Protein AF-A0A7C1HPV8-F1 (afdb_monomer)

Structure (mmCIF, N/CA/C/O backbone):
data_AF-A0A7C1HPV8-F1
#
_entry.id   AF-A0A7C1HPV8-F1
#
loop_
_atom_site.group_PDB
_atom_site.id
_atom_site.type_symbol
_atom_site.label_atom_id
_atom_site.label_alt_id
_atom_site.label_comp_id
_atom_site.label_asym_id
_atom_site.label_entity_id
_atom_site.label_seq_id
_atom_site.pdbx_PDB_ins_code
_atom_site.Cartn_x
_atom_site.Cartn_y
_atom_site.Cartn_z
_atom_site.occupancy
_atom_site.B_iso_or_equiv
_atom_site.auth_seq_id
_atom_site.auth_comp_id
_atom_site.auth_asym_id
_atom_site.auth_atom_id
_atom_site.pdbx_PDB_model_num
ATOM 1 N N . MET A 1 1 ? 31.304 -35.527 -41.362 1.00 43.38 1 MET A N 1
ATOM 2 C CA . MET A 1 1 ? 30.810 -34.133 -41.488 1.00 43.38 1 MET A CA 1
ATOM 3 C C . MET A 1 1 ? 29.417 -34.189 -42.115 1.00 43.38 1 MET A C 1
ATOM 5 O O . MET A 1 1 ? 29.327 -34.414 -43.307 1.00 43.38 1 MET A O 1
ATOM 9 N N . ASN A 1 2 ? 28.299 -34.298 -41.385 1.00 48.41 2 ASN A N 1
ATOM 10 C CA . ASN A 1 2 ? 27.722 -33.436 -40.333 1.00 48.41 2 ASN A CA 1
ATOM 11 C C . ASN A 1 2 ? 27.457 -31.993 -40.784 1.00 48.41 2 ASN A C 1
ATOM 13 O O . ASN A 1 2 ? 28.146 -31.086 -40.344 1.00 48.41 2 ASN A O 1
ATOM 17 N N . VAL A 1 3 ? 26.443 -31.786 -41.634 1.00 46.53 3 VAL A N 1
ATOM 18 C CA . VAL A 1 3 ? 25.950 -30.427 -41.957 1.00 46.53 3 VAL A CA 1
ATOM 19 C C . VAL A 1 3 ? 24.435 -30.277 -41.734 1.00 46.53 3 VAL A C 1
ATOM 21 O O . VAL A 1 3 ? 23.974 -29.210 -41.353 1.00 46.53 3 VAL A O 1
ATOM 24 N N . LYS A 1 4 ? 23.636 -31.353 -41.836 1.00 44.84 4 LYS A N 1
ATOM 25 C CA . LYS A 1 4 ? 22.166 -31.267 -41.672 1.00 44.84 4 LYS A CA 1
ATOM 26 C C . LYS A 1 4 ? 21.659 -31.245 -40.221 1.00 44.84 4 LYS A C 1
ATOM 28 O O . LYS A 1 4 ? 20.548 -30.791 -39.985 1.00 44.84 4 LYS A O 1
ATOM 33 N N . ARG A 1 5 ? 22.450 -31.703 -39.241 1.00 44.28 5 ARG A N 1
ATOM 34 C CA . ARG A 1 5 ? 22.033 -31.753 -37.820 1.00 44.28 5 ARG A CA 1
ATOM 35 C C . ARG A 1 5 ? 22.256 -30.445 -37.053 1.00 44.28 5 ARG A C 1
ATOM 37 O O . ARG A 1 5 ? 21.679 -30.273 -35.991 1.00 44.28 5 ARG A O 1
ATOM 44 N N . ILE A 1 6 ? 23.064 -29.530 -37.590 1.00 46.72 6 ILE A N 1
ATOM 45 C CA . ILE A 1 6 ? 23.454 -28.297 -36.889 1.00 46.72 6 ILE A CA 1
ATOM 46 C C . ILE A 1 6 ? 22.382 -27.204 -37.045 1.00 46.72 6 ILE A C 1
ATOM 48 O O . ILE A 1 6 ? 22.151 -26.442 -36.115 1.00 46.72 6 ILE A O 1
ATOM 52 N N . PHE A 1 7 ? 21.645 -27.180 -38.160 1.00 39.97 7 PHE A N 1
ATOM 53 C CA . PHE A 1 7 ? 20.639 -26.138 -38.409 1.00 39.97 7 PHE A CA 1
ATOM 54 C C . PHE A 1 7 ? 19.397 -26.221 -37.508 1.00 39.97 7 PHE A C 1
ATOM 56 O O . PHE A 1 7 ? 18.829 -25.191 -37.163 1.00 39.97 7 PHE A O 1
ATOM 63 N N . ILE A 1 8 ? 18.991 -27.420 -37.078 1.00 46.22 8 ILE A N 1
ATOM 64 C CA . ILE A 1 8 ? 17.798 -27.587 -36.228 1.00 46.22 8 ILE A CA 1
ATOM 65 C C . ILE A 1 8 ? 18.088 -27.172 -34.777 1.00 46.22 8 ILE A C 1
ATOM 67 O O . ILE A 1 8 ? 17.223 -26.611 -34.112 1.00 46.22 8 ILE A O 1
ATOM 71 N N . VAL A 1 9 ? 19.319 -27.376 -34.298 1.00 47.06 9 VAL A N 1
ATOM 72 C CA . VAL A 1 9 ? 19.704 -27.036 -32.917 1.00 47.06 9 VAL A CA 1
ATOM 73 C C . VAL A 1 9 ? 19.827 -25.520 -32.723 1.00 47.06 9 VAL A C 1
ATOM 75 O O . VAL A 1 9 ? 19.461 -25.011 -31.669 1.00 47.06 9 VAL A O 1
ATOM 78 N N . VAL A 1 10 ? 20.255 -24.778 -33.752 1.00 46.62 10 VAL A N 1
ATOM 79 C CA . VAL A 1 10 ? 20.334 -23.307 -33.688 1.00 46.62 10 VAL A CA 1
ATOM 80 C C . VAL A 1 10 ? 18.944 -22.660 -33.737 1.00 46.62 10 VAL A C 1
ATOM 82 O O . VAL A 1 10 ? 18.710 -21.677 -33.041 1.00 46.62 10 VAL A O 1
ATOM 85 N N . PHE A 1 11 ? 17.993 -23.233 -34.483 1.00 41.06 11 PHE A N 1
ATOM 86 C CA . PHE A 1 11 ? 16.628 -22.696 -34.543 1.00 41.06 11 PHE A CA 1
ATOM 87 C C . PHE A 1 11 ? 15.831 -22.959 -33.252 1.00 41.06 11 PHE A C 1
ATOM 89 O O . PHE A 1 11 ? 15.006 -22.137 -32.866 1.00 41.06 11 PHE A O 1
ATOM 96 N N . LEU A 1 12 ? 16.120 -24.053 -32.533 1.00 42.00 12 LEU A N 1
ATOM 97 C CA . LEU A 1 12 ? 15.481 -24.349 -31.243 1.00 42.00 12 LEU A CA 1
ATOM 98 C C . LEU A 1 12 ? 16.039 -23.505 -30.078 1.00 42.00 12 LEU A C 1
ATOM 100 O O . LEU A 1 12 ? 15.323 -23.245 -29.115 1.00 42.00 12 LEU A O 1
ATOM 104 N N . LEU A 1 13 ? 17.291 -23.042 -30.173 1.00 41.19 13 LEU A N 1
ATOM 105 C CA . LEU A 1 13 ? 17.917 -22.150 -29.184 1.00 41.19 13 LEU A CA 1
ATOM 106 C C . LEU A 1 13 ? 17.434 -20.692 -29.279 1.00 41.19 13 LEU A C 1
ATOM 108 O O . LEU A 1 13 ? 17.604 -19.935 -28.329 1.00 41.19 13 LEU A O 1
ATOM 112 N N . LEU A 1 14 ? 16.795 -20.306 -30.388 1.00 40.75 14 LEU A N 1
ATOM 113 C CA . LEU A 1 14 ? 16.226 -18.968 -30.595 1.00 40.75 14 LEU A CA 1
ATOM 114 C C . LEU A 1 14 ? 14.814 -18.791 -30.008 1.00 40.75 14 LEU A C 1
ATOM 116 O O . LEU A 1 14 ? 14.324 -17.668 -29.959 1.00 40.75 14 LEU A O 1
ATOM 120 N N . ILE A 1 15 ? 14.163 -19.864 -29.542 1.00 47.91 15 ILE A N 1
ATOM 121 C CA . ILE A 1 15 ? 12.777 -19.807 -29.036 1.00 47.91 15 ILE A CA 1
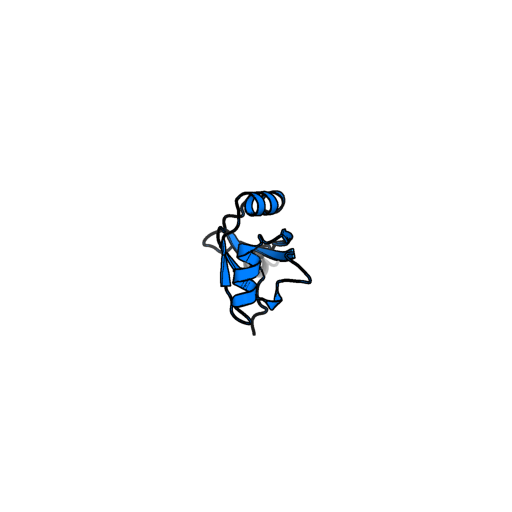ATOM 122 C C . ILE A 1 15 ? 12.710 -19.586 -27.515 1.00 47.91 15 ILE A C 1
ATOM 124 O O . ILE A 1 15 ? 11.665 -19.209 -26.998 1.00 47.91 15 ILE A O 1
ATOM 128 N N . LEU A 1 16 ? 13.811 -19.740 -26.775 1.00 44.00 16 LEU A N 1
ATOM 129 C CA . LEU A 1 16 ? 13.806 -19.583 -25.314 1.00 44.00 16 LEU A CA 1
ATOM 130 C C . LEU A 1 16 ? 1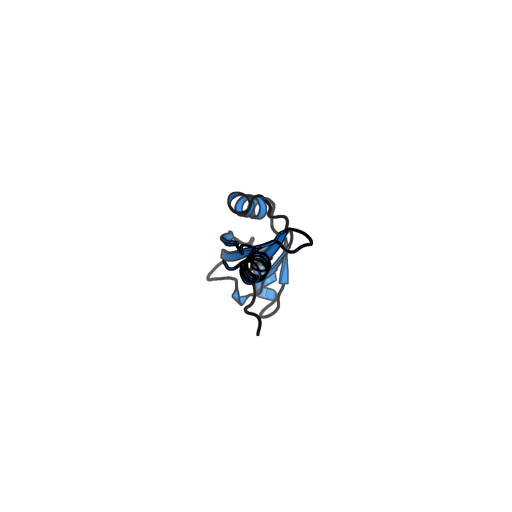4.567 -18.347 -24.824 1.00 44.00 16 LEU A C 1
ATOM 132 O O . LEU A 1 16 ? 15.085 -18.326 -23.707 1.00 44.00 16 LEU A O 1
ATOM 136 N N . ALA A 1 17 ? 14.533 -17.260 -25.595 1.00 42.84 17 ALA A N 1
ATOM 137 C CA . ALA A 1 17 ? 14.629 -15.921 -25.022 1.00 42.84 17 ALA A CA 1
ATOM 138 C C . ALA A 1 17 ? 13.347 -15.632 -24.216 1.00 42.84 17 ALA A C 1
ATOM 140 O O . ALA A 1 17 ? 12.531 -14.811 -24.605 1.00 42.84 17 ALA A O 1
ATOM 141 N N . SER A 1 18 ? 13.091 -16.430 -23.174 1.00 44.81 18 SER A N 1
ATOM 142 C CA . SER A 1 18 ? 12.990 -15.978 -21.791 1.00 44.81 18 SER A CA 1
ATOM 143 C C . SER A 1 18 ? 12.661 -14.492 -21.636 1.00 44.81 18 SER A C 1
ATOM 145 O O . SER A 1 18 ? 13.406 -13.747 -21.007 1.00 44.81 18 SER A O 1
ATOM 147 N N . ALA A 1 19 ? 11.533 -14.070 -22.202 1.00 49.62 19 ALA A N 1
ATOM 148 C CA . ALA A 1 19 ? 10.827 -12.863 -21.824 1.00 49.62 19 ALA A CA 1
ATOM 149 C C . ALA A 1 19 ? 10.192 -13.143 -20.460 1.00 49.62 19 ALA A C 1
ATOM 151 O O . ALA A 1 19 ? 8.981 -13.304 -20.328 1.00 49.62 19 ALA A O 1
ATOM 152 N N . TRP A 1 20 ? 11.031 -13.313 -19.442 1.00 51.62 20 TRP A N 1
ATOM 153 C CA . TRP A 1 20 ? 10.569 -13.212 -18.073 1.00 51.62 20 TRP A CA 1
ATOM 154 C C . TRP A 1 20 ? 10.361 -11.722 -17.864 1.00 51.62 20 TRP A C 1
ATOM 156 O O . TRP A 1 20 ? 11.330 -10.982 -17.716 1.00 51.62 20 TRP A O 1
ATOM 166 N N . ALA A 1 21 ? 9.108 -11.274 -17.947 1.00 56.00 21 ALA A N 1
ATOM 167 C CA . ALA A 1 21 ? 8.722 -10.005 -17.358 1.00 56.00 21 ALA A CA 1
ATOM 168 C C . ALA A 1 21 ? 9.246 -10.030 -15.916 1.00 56.00 21 ALA A C 1
ATOM 170 O O . ALA A 1 21 ? 8.815 -10.858 -15.111 1.00 56.00 21 ALA A O 1
ATOM 171 N N . GLU A 1 22 ? 10.276 -9.236 -15.635 1.00 65.56 22 GLU A N 1
ATOM 172 C CA . GLU A 1 22 ? 10.954 -9.238 -14.346 1.00 65.56 22 GLU A CA 1
ATOM 173 C C . GLU A 1 22 ? 9.991 -8.632 -13.319 1.00 65.56 22 GLU A C 1
ATOM 175 O O . GLU A 1 22 ? 9.845 -7.415 -13.225 1.00 65.56 22 GLU A O 1
ATOM 180 N N . GLU A 1 23 ? 9.261 -9.488 -12.602 1.00 71.38 23 GLU A N 1
ATOM 181 C CA . GLU A 1 23 ? 8.352 -9.062 -11.542 1.00 71.38 23 GLU A CA 1
ATOM 182 C C . GLU A 1 23 ? 9.180 -8.508 -10.378 1.00 71.38 23 GLU A C 1
ATOM 184 O O . GLU A 1 23 ? 9.874 -9.245 -9.673 1.00 71.38 23 GLU A O 1
ATOM 189 N N . LYS A 1 24 ? 9.111 -7.194 -10.164 1.00 81.00 24 LYS A N 1
ATOM 190 C CA . LYS A 1 24 ? 9.753 -6.518 -9.034 1.00 81.00 24 LYS A CA 1
ATOM 191 C C . LYS A 1 24 ? 8.715 -6.273 -7.951 1.00 81.00 24 LYS A C 1
ATOM 193 O O . LYS A 1 24 ? 7.690 -5.646 -8.200 1.00 81.00 24 LYS A O 1
ATOM 198 N N . SER A 1 25 ? 8.986 -6.751 -6.741 1.00 82.06 25 SER A N 1
ATOM 199 C CA . SER A 1 25 ? 8.123 -6.542 -5.577 1.00 82.06 25 SER A CA 1
ATOM 200 C C . SER A 1 25 ? 8.776 -5.566 -4.603 1.00 82.06 25 SER A C 1
ATOM 202 O O . SER A 1 25 ? 9.915 -5.771 -4.187 1.00 82.06 25 SER A O 1
ATOM 204 N N . TYR A 1 26 ? 8.040 -4.528 -4.216 1.00 82.94 26 TYR A N 1
ATOM 205 C CA . TYR A 1 26 ? 8.469 -3.498 -3.273 1.00 82.94 26 TYR A CA 1
ATOM 206 C C . TYR A 1 26 ? 7.531 -3.467 -2.075 1.00 82.94 26 TYR A C 1
ATOM 208 O O . TYR A 1 26 ? 6.313 -3.486 -2.232 1.00 82.94 26 TYR A O 1
ATOM 216 N N . GLU A 1 27 ? 8.088 -3.365 -0.874 1.00 83.38 27 GLU A N 1
ATOM 217 C CA . GLU A 1 27 ? 7.314 -3.213 0.354 1.00 83.38 27 GLU A CA 1
ATOM 218 C C . GLU A 1 27 ? 7.465 -1.793 0.892 1.00 83.38 27 GLU A C 1
ATOM 220 O O . GLU A 1 27 ? 8.560 -1.355 1.243 1.00 83.38 27 GLU A O 1
ATOM 225 N N . VAL A 1 28 ? 6.354 -1.062 0.970 1.00 83.06 28 VAL A N 1
ATOM 226 C CA . VAL A 1 28 ? 6.315 0.320 1.454 1.00 83.06 28 VAL A CA 1
ATOM 227 C C . VAL A 1 28 ? 5.346 0.407 2.624 1.00 83.06 28 VAL A C 1
ATOM 229 O O . VAL A 1 28 ? 4.167 0.079 2.511 1.00 83.06 28 VAL A O 1
ATOM 232 N N . THR A 1 29 ? 5.820 0.873 3.779 1.00 84.38 29 THR A N 1
ATOM 233 C CA . THR A 1 29 ? 4.930 1.138 4.916 1.00 84.38 29 THR A CA 1
ATOM 234 C C . THR A 1 29 ? 4.357 2.542 4.803 1.00 84.38 29 THR A C 1
ATOM 236 O O . THR A 1 29 ? 5.094 3.525 4.847 1.00 84.38 29 THR A O 1
ATOM 239 N N . LEU A 1 30 ? 3.033 2.649 4.720 1.00 84.94 30 LEU A N 1
ATOM 240 C CA . LEU A 1 30 ? 2.333 3.931 4.679 1.00 84.94 30 LEU A CA 1
ATOM 241 C C . LEU A 1 30 ? 1.505 4.134 5.939 1.00 84.94 30 LEU A C 1
ATOM 243 O O . LEU A 1 30 ? 0.992 3.192 6.540 1.00 84.94 30 LEU A O 1
ATOM 247 N N . THR A 1 31 ? 1.343 5.396 6.324 1.00 87.62 31 THR A N 1
ATOM 248 C CA . THR A 1 31 ? 0.423 5.787 7.394 1.00 87.62 31 THR A CA 1
ATOM 249 C C . THR A 1 31 ? -0.810 6.425 6.768 1.00 87.62 31 THR A C 1
ATOM 251 O O . THR A 1 31 ? -0.704 7.422 6.051 1.00 87.62 31 THR A O 1
ATOM 254 N N . LEU A 1 32 ? -1.976 5.835 7.019 1.00 85.69 32 LEU A N 1
ATOM 255 C CA . LEU A 1 32 ? -3.274 6.372 6.634 1.00 85.69 32 LEU A CA 1
ATOM 256 C C . LEU A 1 32 ? -3.596 7.623 7.449 1.00 85.69 32 LEU A C 1
ATOM 258 O O . LEU A 1 32 ? -3.303 7.705 8.646 1.00 85.69 32 LEU A O 1
ATOM 262 N N . THR A 1 33 ? -4.273 8.573 6.815 1.00 90.44 33 THR A N 1
ATOM 263 C CA . THR A 1 33 ? -4.880 9.695 7.529 1.00 90.44 33 THR A CA 1
ATOM 264 C C . THR A 1 33 ? -6.071 9.216 8.360 1.00 90.44 33 THR A C 1
ATOM 266 O O . THR A 1 33 ? -6.637 8.145 8.127 1.00 90.44 33 THR A O 1
ATOM 269 N N . SER A 1 34 ? -6.499 10.030 9.323 1.00 89.50 34 SER A N 1
ATOM 270 C CA . SER A 1 34 ? -7.666 9.730 10.158 1.00 89.50 34 SER A CA 1
ATOM 271 C C . SER A 1 34 ? -8.944 9.493 9.341 1.00 89.50 34 SER A C 1
ATOM 273 O O . SER A 1 34 ? -9.759 8.650 9.711 1.00 89.50 34 SER A O 1
ATOM 275 N N . GLU A 1 35 ? -9.124 10.199 8.223 1.00 89.25 35 GLU A N 1
ATOM 276 C CA . GLU A 1 35 ? -10.282 10.039 7.332 1.00 89.25 35 GLU A CA 1
ATOM 277 C C . GLU A 1 35 ? -10.207 8.759 6.500 1.00 89.25 35 GLU A C 1
ATOM 279 O O . GLU A 1 35 ? -11.189 8.016 6.419 1.00 89.25 35 GLU A O 1
ATOM 284 N N . GLN A 1 36 ? -9.032 8.455 5.940 1.00 88.19 36 GLN A N 1
ATOM 285 C CA . GLN A 1 36 ? -8.794 7.199 5.227 1.00 88.19 36 GLN A CA 1
ATOM 286 C C . GLN A 1 36 ? -9.008 6.008 6.170 1.00 88.19 36 GLN A C 1
ATOM 288 O O . GLN A 1 36 ? -9.708 5.058 5.827 1.00 88.19 36 GLN A O 1
ATOM 293 N N . LEU A 1 37 ? -8.489 6.090 7.400 1.00 86.94 37 LEU A N 1
ATOM 294 C CA . LEU A 1 37 ? -8.662 5.064 8.425 1.00 86.94 37 LEU A CA 1
ATOM 295 C C . LEU A 1 37 ? -10.135 4.851 8.787 1.00 86.94 37 LEU A C 1
ATOM 297 O O . LEU A 1 37 ? -10.580 3.708 8.880 1.00 86.94 37 LEU A O 1
ATOM 301 N N . LYS A 1 38 ? -10.895 5.934 8.992 1.00 86.69 38 LYS A N 1
ATOM 302 C CA . LYS A 1 38 ? -12.341 5.851 9.248 1.00 86.69 38 LYS A CA 1
ATOM 303 C C . LYS A 1 38 ? -13.072 5.196 8.081 1.00 86.69 38 LYS A C 1
ATOM 305 O O . LYS A 1 38 ? -13.889 4.317 8.325 1.00 86.69 38 LYS A O 1
ATOM 310 N N . SER A 1 39 ? -12.743 5.582 6.850 1.00 85.31 39 SER A N 1
ATOM 311 C CA . SER A 1 39 ? -13.378 5.062 5.632 1.00 85.31 39 SER A CA 1
ATOM 312 C C . SER A 1 39 ? -13.109 3.572 5.435 1.00 85.31 39 SER A C 1
ATOM 314 O O . SER A 1 39 ? -14.019 2.799 5.152 1.00 85.31 39 SER A O 1
ATOM 316 N N . VAL A 1 40 ? -11.868 3.133 5.647 1.00 83.31 40 VAL A N 1
ATOM 317 C CA . VAL A 1 40 ? -11.511 1.715 5.531 1.00 83.31 40 VAL A CA 1
ATOM 318 C C . VAL A 1 40 ? -12.142 0.895 6.661 1.00 83.31 40 VAL A C 1
ATOM 320 O O . VAL A 1 40 ? -12.648 -0.198 6.415 1.00 83.31 40 VAL A O 1
ATOM 323 N N . LYS A 1 41 ? -12.181 1.418 7.896 1.00 82.19 41 LYS A N 1
ATOM 324 C CA . LYS A 1 41 ? -12.832 0.735 9.028 1.00 82.19 41 LYS A CA 1
ATOM 325 C C . LYS A 1 41 ? -14.353 0.659 8.887 1.00 82.19 41 LYS A C 1
ATOM 327 O O . LYS A 1 41 ? -14.925 -0.367 9.245 1.00 82.19 41 LYS A O 1
ATOM 332 N N . SER A 1 42 ? -15.004 1.700 8.367 1.00 83.44 42 SER A N 1
ATOM 333 C CA . SER A 1 42 ? -16.454 1.691 8.129 1.00 83.44 42 SER A CA 1
ATOM 334 C C . SER A 1 42 ? -16.854 0.732 7.007 1.00 83.44 42 SER A C 1
ATOM 336 O O . SER A 1 42 ? -17.965 0.211 7.019 1.00 83.44 42 SER A O 1
ATOM 338 N N . GLY A 1 43 ? -15.938 0.443 6.079 1.00 75.06 43 GLY A N 1
ATOM 339 C CA . GLY A 1 43 ? -16.134 -0.534 5.013 1.00 75.06 43 GLY A CA 1
ATOM 340 C C . GLY A 1 43 ? -16.164 -2.001 5.455 1.00 75.06 43 GLY A C 1
ATOM 341 O O . GLY A 1 43 ? -16.457 -2.833 4.608 1.00 75.06 43 GLY A O 1
ATOM 342 N N . TYR A 1 44 ? -15.856 -2.321 6.721 1.00 72.12 44 TYR A N 1
ATOM 343 C CA . TYR A 1 44 ? -15.795 -3.657 7.350 1.00 72.12 44 TYR A CA 1
ATOM 344 C C . TYR A 1 44 ? -15.972 -4.866 6.403 1.00 72.12 44 TYR A C 1
ATOM 346 O O . TYR A 1 44 ? -17.087 -5.273 6.075 1.00 72.12 44 TYR A O 1
ATOM 354 N N . GLY A 1 45 ? -14.853 -5.447 5.959 1.00 68.38 45 GLY A N 1
ATOM 355 C CA . GLY A 1 45 ? -14.839 -6.607 5.055 1.00 68.38 45 GLY A CA 1
ATOM 356 C C . GLY A 1 45 ? -15.030 -6.282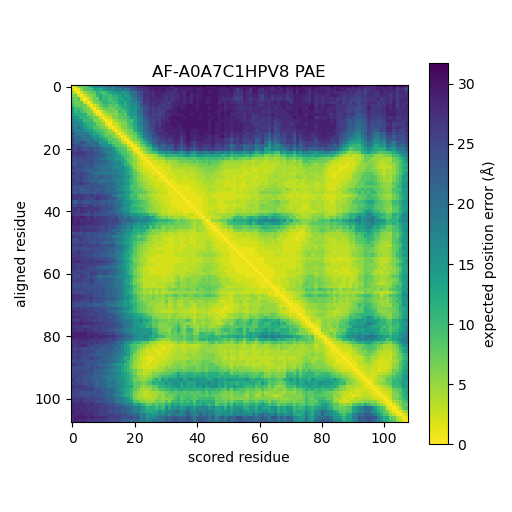 3.567 1.00 68.38 45 GLY A C 1
ATOM 357 O O . GLY A 1 45 ? -14.871 -7.168 2.733 1.00 68.38 45 GLY A O 1
ATOM 358 N N . ARG A 1 46 ? -15.317 -5.026 3.207 1.00 77.31 46 ARG A N 1
ATOM 359 C CA . ARG A 1 46 ? -15.372 -4.550 1.817 1.00 77.31 46 ARG A CA 1
ATOM 360 C C . ARG A 1 46 ? -14.102 -3.797 1.443 1.00 77.31 46 ARG A C 1
ATOM 362 O O . ARG A 1 46 ? -13.461 -3.163 2.282 1.00 77.31 46 ARG A O 1
ATOM 369 N N . SER A 1 47 ? -13.773 -3.839 0.156 1.00 80.38 47 SER A N 1
ATOM 370 C CA . SER A 1 47 ? -12.713 -3.020 -0.423 1.00 80.38 47 SER A CA 1
ATOM 371 C C . SER A 1 47 ? -13.206 -1.587 -0.607 1.00 80.38 47 SER A C 1
ATOM 373 O O . SER A 1 47 ? -14.184 -1.347 -1.314 1.00 80.38 47 SER A O 1
ATOM 375 N N . VAL A 1 48 ? -12.519 -0.635 0.012 1.00 81.56 48 VAL A N 1
ATOM 376 C CA . VAL A 1 48 ? -12.795 0.800 -0.075 1.00 81.56 48 VAL A CA 1
ATOM 377 C C . VAL A 1 48 ? -11.718 1.454 -0.924 1.00 81.56 48 VAL A C 1
ATOM 379 O O . VAL A 1 48 ? -10.529 1.235 -0.707 1.00 81.56 48 VAL A O 1
ATOM 382 N N . ALA A 1 49 ? -12.132 2.258 -1.897 1.00 84.25 49 ALA A N 1
ATOM 383 C CA . ALA A 1 49 ? -11.218 3.080 -2.672 1.00 84.25 49 ALA A CA 1
ATOM 384 C C . ALA A 1 49 ? -10.630 4.190 -1.788 1.00 84.25 49 ALA A C 1
ATOM 386 O O . ALA A 1 49 ? -11.360 4.969 -1.174 1.00 84.25 49 ALA A O 1
ATOM 387 N N . VAL A 1 50 ? -9.306 4.251 -1.717 1.00 84.38 50 VAL A N 1
ATOM 388 C CA . VAL A 1 50 ? -8.549 5.232 -0.949 1.00 84.38 50 VAL A CA 1
ATOM 389 C C . VAL A 1 50 ? -7.579 5.931 -1.883 1.00 84.38 50 VAL A C 1
ATOM 391 O O . VAL A 1 50 ? -6.707 5.306 -2.483 1.00 84.38 50 VAL A O 1
ATOM 394 N N . LYS A 1 51 ? -7.725 7.251 -1.984 1.00 89.25 51 LYS A N 1
ATOM 395 C CA . LYS A 1 51 ? -6.802 8.101 -2.736 1.00 89.25 51 LYS A CA 1
ATOM 396 C C . LYS A 1 51 ? -5.545 8.349 -1.924 1.00 89.25 51 LYS A C 1
ATOM 398 O O . LYS A 1 51 ? -5.646 8.701 -0.746 1.00 89.25 51 LYS A O 1
ATOM 403 N N . PHE A 1 52 ? -4.387 8.201 -2.552 1.00 87.12 52 PHE A N 1
ATOM 404 C CA . PHE A 1 52 ? -3.116 8.535 -1.929 1.00 87.12 52 PHE A CA 1
ATOM 405 C C . PHE A 1 52 ? -2.969 10.051 -1.788 1.00 87.12 52 PHE A C 1
ATOM 407 O O . PHE A 1 52 ? -3.333 10.822 -2.678 1.00 87.12 52 PHE A O 1
ATOM 414 N N . THR A 1 53 ? -2.416 10.490 -0.662 1.00 90.12 53 THR A N 1
ATOM 415 C CA . THR A 1 53 ? -2.004 11.885 -0.486 1.00 90.12 53 THR A CA 1
ATOM 416 C C . THR A 1 53 ? -0.705 12.154 -1.248 1.00 90.12 53 THR A C 1
ATOM 418 O O . THR A 1 53 ? 0.056 11.233 -1.541 1.00 90.12 53 THR A O 1
ATOM 421 N N . ALA A 1 54 ? -0.397 13.425 -1.520 1.00 90.06 54 ALA A N 1
ATOM 422 C CA . ALA A 1 54 ? 0.863 13.798 -2.168 1.00 90.06 54 ALA A CA 1
ATOM 423 C C . ALA A 1 54 ? 2.098 13.284 -1.400 1.00 90.06 54 ALA A C 1
ATOM 425 O O . ALA A 1 54 ? 3.052 12.820 -2.015 1.00 90.06 54 ALA A O 1
ATOM 426 N N . ALA A 1 55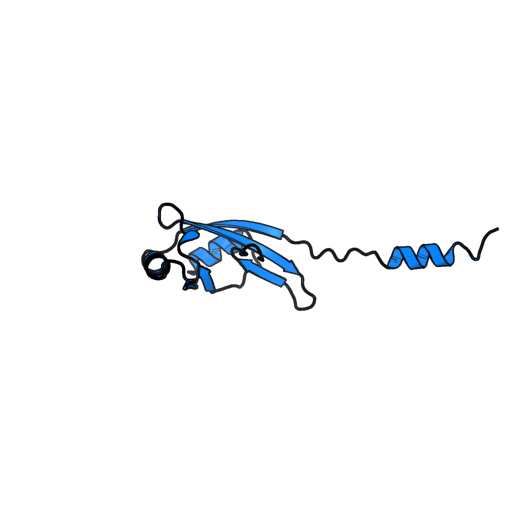 ? 2.050 13.295 -0.063 1.00 88.19 55 ALA A N 1
ATOM 427 C CA . ALA A 1 55 ? 3.118 12.764 0.781 1.00 88.19 55 ALA A CA 1
ATOM 428 C C . ALA A 1 55 ? 3.249 11.234 0.675 1.00 88.19 55 ALA A C 1
ATOM 430 O O . ALA A 1 55 ? 4.360 10.719 0.614 1.00 88.19 55 ALA A O 1
ATOM 431 N N . GLN A 1 56 ? 2.129 10.504 0.610 1.00 88.31 56 GLN A N 1
ATOM 432 C CA . GLN A 1 56 ? 2.142 9.050 0.404 1.00 88.31 56 GLN A CA 1
ATOM 433 C C . GLN A 1 56 ? 2.700 8.695 -0.981 1.00 88.31 56 GLN A C 1
ATOM 435 O O . GLN A 1 56 ? 3.525 7.796 -1.088 1.00 88.31 56 GLN A O 1
ATOM 440 N N . LEU A 1 57 ? 2.310 9.432 -2.027 1.00 88.62 57 LEU A N 1
ATOM 441 C CA . LEU A 1 57 ? 2.856 9.251 -3.375 1.00 88.62 57 LEU A CA 1
ATOM 442 C C . LEU A 1 57 ? 4.354 9.551 -3.434 1.00 88.62 57 LEU A C 1
ATOM 444 O O . LEU A 1 57 ? 5.088 8.802 -4.070 1.00 88.62 57 LEU A O 1
ATOM 448 N N . ALA A 1 58 ? 4.811 10.615 -2.771 1.00 88.69 58 ALA A N 1
ATOM 449 C CA . ALA A 1 58 ? 6.232 10.934 -2.681 1.00 88.69 58 ALA A CA 1
ATOM 450 C C . ALA A 1 58 ? 7.010 9.794 -2.006 1.00 88.69 58 ALA A C 1
ATOM 452 O O . ALA A 1 58 ? 7.980 9.314 -2.579 1.00 88.69 58 ALA A O 1
ATOM 453 N N . ALA A 1 59 ? 6.518 9.291 -0.869 1.00 87.44 59 ALA A N 1
ATOM 454 C CA . ALA A 1 59 ? 7.134 8.171 -0.161 1.00 87.44 59 ALA A CA 1
ATOM 455 C C . ALA A 1 59 ? 7.191 6.889 -1.008 1.00 87.44 59 ALA A C 1
ATOM 457 O O . ALA A 1 59 ? 8.185 6.178 -0.973 1.00 87.44 59 ALA A O 1
ATOM 458 N N . ILE A 1 60 ? 6.154 6.588 -1.798 1.00 86.44 60 ILE A N 1
ATOM 459 C CA . ILE A 1 60 ? 6.187 5.441 -2.718 1.00 86.44 60 ILE A CA 1
ATOM 460 C C . ILE A 1 60 ? 7.219 5.669 -3.828 1.00 86.44 60 ILE A C 1
ATOM 462 O O . ILE A 1 60 ? 7.979 4.759 -4.153 1.00 86.44 60 ILE A O 1
ATOM 466 N N . ARG A 1 61 ? 7.269 6.879 -4.395 1.00 88.88 61 ARG A N 1
ATOM 467 C CA . ARG A 1 61 ? 8.165 7.229 -5.507 1.00 88.88 61 ARG A CA 1
ATOM 468 C C . ARG A 1 61 ? 9.642 7.240 -5.140 1.00 88.88 61 ARG A C 1
ATOM 470 O O . ARG A 1 61 ? 10.468 7.114 -6.035 1.00 88.88 61 ARG A O 1
ATOM 477 N N . GLU A 1 62 ? 9.978 7.336 -3.857 1.00 87.06 62 GLU A N 1
ATOM 478 C CA . GLU A 1 62 ? 11.352 7.113 -3.393 1.00 87.06 62 GLU A CA 1
ATOM 479 C C . GLU A 1 62 ? 11.833 5.683 -3.682 1.00 87.06 62 GLU A C 1
ATOM 481 O O . GLU A 1 62 ? 13.004 5.484 -3.994 1.00 87.06 62 GLU A O 1
ATOM 486 N N . PHE A 1 63 ? 10.931 4.697 -3.633 1.00 85.00 63 PHE A N 1
ATOM 487 C CA . PHE A 1 63 ? 11.244 3.291 -3.911 1.00 85.00 63 PHE A CA 1
ATOM 488 C C . PHE A 1 63 ? 10.890 2.882 -5.342 1.00 85.00 63 PHE A C 1
ATOM 490 O O . PHE A 1 63 ? 11.602 2.092 -5.959 1.00 85.00 63 PHE A O 1
ATOM 497 N N . VAL A 1 64 ? 9.788 3.421 -5.868 1.00 85.00 64 VAL A N 1
ATOM 498 C CA . VAL A 1 64 ? 9.237 3.102 -7.189 1.00 85.00 64 VAL A CA 1
ATOM 499 C C . VAL A 1 64 ? 8.997 4.410 -7.956 1.00 85.00 64 VAL A C 1
ATOM 501 O O . VAL A 1 64 ? 7.870 4.909 -7.984 1.00 85.00 64 VAL A O 1
ATOM 504 N N . PRO A 1 65 ? 10.034 5.005 -8.578 1.00 84.69 65 PRO A N 1
ATOM 505 C CA . PRO A 1 65 ? 9.939 6.326 -9.213 1.00 84.69 65 PRO A CA 1
ATOM 506 C C . PRO A 1 65 ? 8.860 6.422 -10.298 1.00 84.69 65 PRO A C 1
ATOM 508 O O . PRO A 1 65 ? 8.240 7.469 -10.478 1.00 84.69 65 PRO A O 1
ATOM 511 N N . GLU A 1 66 ? 8.604 5.313 -10.990 1.00 82.25 66 GLU A N 1
ATOM 512 C CA . GLU A 1 66 ? 7.639 5.199 -12.089 1.00 82.25 66 GLU A CA 1
ATOM 513 C C . GLU A 1 66 ? 6.189 5.022 -11.601 1.00 82.25 66 GLU A C 1
ATOM 515 O O . GLU A 1 66 ? 5.256 4.997 -12.405 1.00 82.25 66 GLU A O 1
ATOM 520 N N . PHE A 1 67 ? 5.974 4.934 -10.283 1.00 82.75 67 PHE A N 1
ATOM 521 C CA . PHE A 1 67 ? 4.659 4.715 -9.694 1.00 82.75 67 PHE A CA 1
ATOM 522 C C . PHE A 1 67 ? 3.691 5.866 -9.996 1.00 82.75 67 PHE A C 1
ATOM 524 O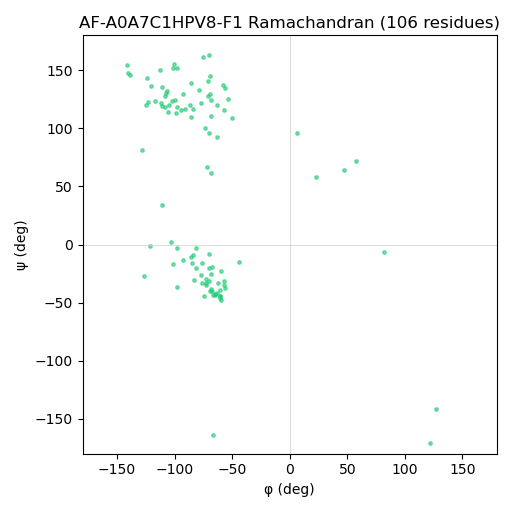 O . PHE A 1 67 ? 3.886 7.029 -9.604 1.00 82.75 67 PHE A O 1
ATOM 531 N N . ASN A 1 68 ? 2.591 5.514 -10.660 1.00 81.12 68 ASN A N 1
ATOM 532 C CA . ASN A 1 68 ? 1.600 6.457 -11.170 1.00 81.12 68 ASN A CA 1
ATOM 533 C C . ASN A 1 68 ? 0.176 6.242 -10.619 1.00 81.12 68 ASN A C 1
ATOM 535 O O . ASN A 1 68 ? -0.715 7.027 -10.948 1.00 81.12 68 ASN A O 1
ATOM 539 N N . LEU A 1 69 ? -0.051 5.238 -9.762 1.00 80.50 69 LEU A N 1
ATOM 540 C CA . LEU A 1 69 ? -1.369 5.005 -9.170 1.00 80.50 69 LEU A CA 1
ATOM 541 C C . LEU A 1 69 ? -1.714 6.115 -8.177 1.00 80.50 69 LEU A C 1
ATOM 543 O O . LEU A 1 69 ? -0.953 6.419 -7.264 1.00 80.50 69 LEU A O 1
ATOM 547 N N . THR A 1 70 ? -2.899 6.696 -8.328 1.00 83.62 70 THR A N 1
ATOM 548 C CA . THR A 1 70 ? -3.403 7.762 -7.447 1.00 83.62 70 THR A CA 1
ATOM 549 C C . THR A 1 70 ? -4.416 7.253 -6.426 1.00 83.62 70 THR A C 1
ATOM 551 O O . THR A 1 70 ? -4.670 7.912 -5.418 1.00 83.62 70 THR A O 1
ATOM 554 N N . GLU A 1 71 ? -4.974 6.068 -6.6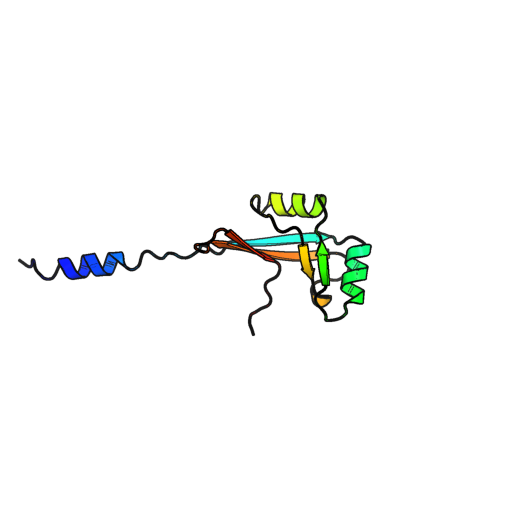58 1.00 83.38 71 GLU A N 1
ATOM 555 C CA . GLU A 1 71 ? -5.996 5.440 -5.833 1.00 83.38 71 GLU A CA 1
ATOM 556 C C . GLU A 1 71 ? -5.731 3.940 -5.716 1.00 83.38 71 GLU A C 1
ATOM 558 O O . GLU A 1 71 ? -5.225 3.305 -6.642 1.00 83.38 71 GLU A O 1
ATOM 563 N N . MET A 1 72 ? -6.094 3.374 -4.569 1.00 81.88 72 MET A N 1
ATOM 564 C CA . MET A 1 72 ? -5.992 1.951 -4.293 1.00 81.88 72 MET A CA 1
ATOM 565 C C . MET A 1 72 ? -7.229 1.463 -3.548 1.00 81.88 72 MET A C 1
ATOM 567 O O . MET A 1 72 ? -7.787 2.159 -2.702 1.00 81.88 72 MET A O 1
ATOM 571 N N . ARG A 1 73 ? -7.640 0.226 -3.818 1.00 81.94 73 ARG A N 1
ATOM 572 C CA . ARG A 1 73 ? -8.665 -0.454 -3.029 1.00 81.94 73 ARG A CA 1
ATOM 573 C C . ARG A 1 73 ? -8.041 -1.111 -1.799 1.00 81.94 73 ARG A C 1
ATOM 575 O O . ARG A 1 73 ? -7.237 -2.026 -1.926 1.00 81.94 73 ARG A O 1
ATOM 582 N N . LEU A 1 74 ? -8.439 -0.659 -0.615 1.00 75.88 74 LEU A N 1
ATOM 583 C CA . LEU A 1 74 ? -8.001 -1.195 0.671 1.00 75.88 74 LEU A CA 1
ATOM 584 C C . LEU A 1 74 ? -9.152 -1.911 1.371 1.00 75.88 74 LEU A C 1
ATOM 586 O O . LEU A 1 74 ? -10.261 -1.390 1.459 1.00 75.88 74 LEU A O 1
ATOM 590 N N . THR A 1 75 ? -8.882 -3.087 1.920 1.00 75.69 75 THR A N 1
ATOM 591 C CA . THR A 1 75 ? -9.797 -3.790 2.823 1.00 75.69 75 THR A CA 1
ATOM 592 C C . THR A 1 75 ? -9.398 -3.533 4.272 1.00 75.69 75 THR A C 1
ATOM 594 O O . THR A 1 75 ? -8.227 -3.317 4.592 1.00 75.69 75 THR A O 1
ATOM 597 N N . SER A 1 76 ? -10.369 -3.576 5.186 1.00 69.50 76 SER A N 1
ATOM 598 C CA . SER A 1 76 ? -10.126 -3.349 6.618 1.00 69.50 76 SER A CA 1
ATOM 599 C C . SER A 1 76 ? -9.141 -4.336 7.250 1.00 69.50 76 SER A C 1
ATOM 601 O O . SER A 1 76 ? -8.526 -4.003 8.257 1.00 69.50 76 SER A O 1
ATOM 603 N N . SER A 1 77 ? -8.961 -5.521 6.661 1.00 72.38 77 SER A N 1
ATOM 604 C CA . SER A 1 77 ? -7.988 -6.532 7.095 1.00 72.38 77 SER A CA 1
ATOM 605 C C . SER A 1 77 ? -6.532 -6.143 6.830 1.00 72.38 77 SER A C 1
ATOM 607 O O . SER A 1 77 ? -5.637 -6.691 7.463 1.00 72.38 77 SER A O 1
ATOM 609 N N . LEU A 1 78 ? -6.287 -5.206 5.911 1.00 67.25 78 LEU A N 1
ATOM 610 C CA . LEU A 1 78 ? -4.943 -4.729 5.564 1.00 67.25 78 LEU A CA 1
ATOM 611 C C . LEU A 1 78 ? -4.458 -3.608 6.488 1.00 67.25 78 LEU A C 1
ATOM 613 O O . LEU A 1 78 ? -3.288 -3.228 6.461 1.00 67.25 78 LEU A O 1
ATOM 617 N N . VAL A 1 79 ? -5.359 -3.074 7.312 1.00 68.25 79 VAL A N 1
ATOM 618 C CA . VAL A 1 79 ? -5.026 -2.096 8.340 1.00 68.25 79 VAL A CA 1
ATOM 619 C C . VAL A 1 79 ? -4.580 -2.859 9.580 1.00 68.25 79 VAL A C 1
ATOM 621 O O . VAL A 1 79 ? -5.387 -3.514 10.237 1.00 68.25 79 VAL A O 1
ATOM 624 N N . GLY A 1 80 ? -3.284 -2.780 9.893 1.00 64.50 80 GLY A N 1
ATOM 625 C CA . GLY A 1 80 ? -2.718 -3.398 11.091 1.00 64.50 80 GLY A CA 1
ATOM 626 C C . GLY A 1 80 ? -3.229 -2.752 12.388 1.00 64.50 80 GLY A C 1
ATOM 627 O O . GLY A 1 80 ? -4.195 -1.985 12.409 1.00 64.50 80 GLY A O 1
ATOM 628 N N . ARG A 1 81 ? -2.549 -3.003 13.515 1.00 63.66 81 ARG A N 1
ATOM 629 C CA . ARG A 1 81 ? -2.816 -2.275 14.771 1.00 63.66 81 ARG A CA 1
ATOM 630 C C . ARG A 1 81 ? -2.492 -0.781 14.586 1.00 63.66 81 ARG A C 1
ATOM 632 O O . ARG A 1 81 ? -1.357 -0.361 14.782 1.00 63.66 81 ARG A O 1
ATOM 639 N N . GLY A 1 82 ? -3.483 0.025 14.203 1.00 73.38 82 GLY A N 1
ATOM 640 C CA . GLY A 1 82 ? -3.368 1.484 14.085 1.00 73.38 82 GLY A CA 1
ATOM 641 C C . GLY A 1 82 ? -3.800 2.028 12.723 1.00 73.38 82 GLY A C 1
ATOM 642 O O . GLY A 1 82 ? -4.801 1.585 12.170 1.00 73.38 82 GLY A O 1
ATOM 643 N N . SER A 1 83 ? -3.069 3.030 12.226 1.00 81.81 83 SER A N 1
ATOM 644 C CA . SER A 1 83 ? -3.256 3.659 10.909 1.00 81.81 83 SER A CA 1
ATOM 645 C C . SER A 1 83 ? -2.222 3.210 9.873 1.00 81.81 83 SER A C 1
ATOM 647 O O . SER A 1 83 ? -2.231 3.706 8.753 1.00 81.81 83 SER A O 1
ATOM 649 N N . LYS A 1 84 ? -1.311 2.299 10.227 1.00 83.50 84 LYS A N 1
ATOM 650 C CA . LYS A 1 84 ? -0.258 1.836 9.320 1.00 83.50 84 LYS A CA 1
ATOM 651 C C . LYS A 1 84 ? -0.755 0.695 8.438 1.00 83.50 84 LYS A C 1
ATOM 653 O O . LYS A 1 84 ? -1.434 -0.213 8.922 1.00 83.50 84 LYS A O 1
ATOM 658 N N . ILE A 1 85 ? -0.371 0.745 7.170 1.00 80.12 85 ILE A N 1
ATOM 659 C CA . ILE A 1 85 ? -0.580 -0.317 6.190 1.00 80.12 85 ILE A CA 1
ATOM 660 C C . ILE A 1 85 ? 0.765 -0.716 5.588 1.00 80.12 85 ILE A C 1
ATOM 662 O O . ILE A 1 85 ? 1.627 0.138 5.365 1.00 80.12 85 ILE A O 1
ATOM 666 N N . LEU A 1 86 ? 0.927 -2.011 5.328 1.00 79.69 86 LEU A N 1
ATOM 667 C CA . LEU A 1 86 ? 1.996 -2.509 4.474 1.00 79.69 86 LEU A CA 1
ATOM 668 C C . LEU A 1 86 ? 1.460 -2.557 3.046 1.00 79.69 86 LEU A C 1
ATOM 670 O O . LEU A 1 86 ? 0.486 -3.256 2.760 1.00 79.69 86 LEU A O 1
ATOM 674 N N . LEU A 1 87 ? 2.066 -1.768 2.171 1.00 79.00 87 LEU A N 1
ATOM 675 C CA . LEU A 1 87 ? 1.763 -1.741 0.755 1.00 79.00 87 LEU A CA 1
ATOM 676 C C . LEU A 1 87 ? 2.799 -2.592 0.027 1.00 79.00 87 LEU A C 1
ATOM 678 O O . LEU A 1 87 ? 3.970 -2.229 -0.013 1.00 79.00 87 LEU A O 1
ATOM 682 N N . VAL A 1 88 ? 2.361 -3.705 -0.554 1.00 81.00 88 VAL A N 1
ATOM 683 C CA . VAL A 1 88 ? 3.195 -4.503 -1.457 1.00 81.00 88 VAL A CA 1
ATOM 684 C C . VAL A 1 88 ? 2.898 -4.046 -2.878 1.00 81.00 88 VAL A C 1
ATOM 686 O O . VAL A 1 88 ? 1.760 -4.169 -3.320 1.00 81.00 88 VAL A O 1
ATOM 689 N N . ILE A 1 89 ? 3.877 -3.482 -3.573 1.00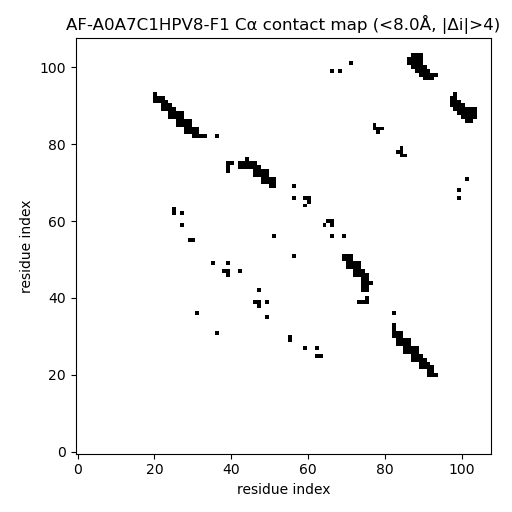 81.25 89 ILE A N 1
ATOM 690 C CA . ILE A 1 89 ? 3.748 -3.025 -4.956 1.00 81.25 89 ILE A CA 1
ATOM 691 C C . ILE A 1 89 ? 4.482 -4.020 -5.837 1.00 81.25 89 ILE A C 1
ATOM 693 O O . ILE A 1 89 ? 5.706 -4.119 -5.765 1.00 81.25 89 ILE A O 1
ATOM 697 N N . LYS A 1 90 ? 3.742 -4.731 -6.680 1.00 81.69 90 LYS A N 1
ATOM 698 C CA . LYS A 1 90 ? 4.311 -5.523 -7.762 1.00 81.69 90 LYS A CA 1
ATOM 699 C C . LYS A 1 90 ? 4.360 -4.686 -9.025 1.00 81.69 90 LYS A C 1
ATOM 701 O O . LYS A 1 90 ? 3.359 -4.079 -9.405 1.00 81.69 90 LYS A O 1
ATOM 706 N N . VAL A 1 91 ? 5.523 -4.659 -9.651 1.00 82.00 91 VAL A N 1
ATOM 707 C CA . VAL A 1 91 ? 5.763 -4.011 -10.934 1.00 82.00 91 VAL A CA 1
ATOM 708 C C . VAL A 1 91 ? 6.163 -5.090 -11.917 1.00 82.00 91 VAL A C 1
ATOM 710 O O . VAL A 1 91 ? 7.119 -5.822 -11.669 1.00 82.00 91 VAL A O 1
ATOM 713 N N . TYR A 1 92 ? 5.435 -5.196 -13.016 1.00 83.12 92 TYR A N 1
ATOM 714 C CA . TYR A 1 92 ? 5.788 -6.088 -14.111 1.00 83.12 92 TYR A CA 1
ATOM 715 C C . TYR A 1 92 ? 5.490 -5.419 -15.446 1.00 83.12 92 TYR A C 1
ATOM 717 O O . TYR A 1 92 ? 4.653 -4.520 -15.551 1.00 83.12 92 TYR A O 1
ATOM 725 N N . GLU A 1 93 ? 6.216 -5.845 -16.468 1.00 78.94 93 GLU A N 1
ATOM 726 C CA . GLU A 1 93 ? 6.094 -5.316 -17.818 1.00 78.94 93 GLU A CA 1
ATOM 727 C C . GLU A 1 93 ? 5.190 -6.239 -18.646 1.00 78.94 93 GLU A C 1
ATOM 729 O O . GLU A 1 93 ? 5.487 -7.419 -18.831 1.00 78.94 93 GLU A O 1
ATOM 734 N N . ASP A 1 94 ? 4.062 -5.711 -19.120 1.00 77.81 94 ASP A N 1
ATOM 735 C CA . ASP A 1 94 ? 3.212 -6.338 -20.142 1.00 77.81 94 ASP A CA 1
ATOM 736 C C . ASP A 1 94 ? 3.528 -5.652 -21.486 1.00 77.81 94 ASP A C 1
ATOM 738 O O . ASP A 1 94 ? 3.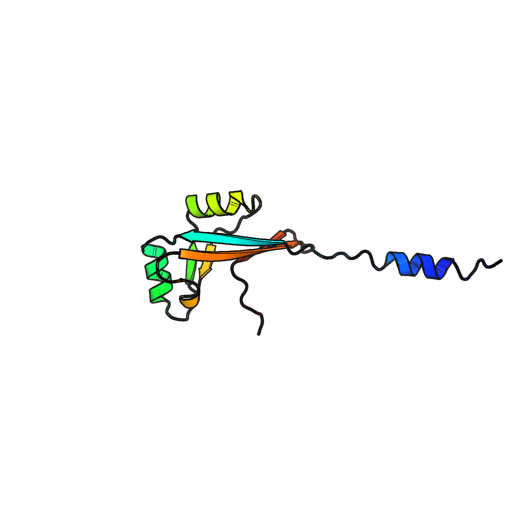921 -4.484 -21.491 1.00 77.81 94 ASP A O 1
ATOM 742 N N . PRO A 1 95 ? 3.310 -6.276 -22.655 1.00 73.12 95 PRO A N 1
ATOM 743 C CA . PRO A 1 95 ? 3.335 -5.625 -23.970 1.00 73.12 95 PRO A CA 1
ATOM 744 C C . PRO A 1 95 ? 2.627 -4.260 -24.103 1.00 73.12 95 PRO A C 1
ATOM 746 O O . PRO A 1 95 ? 2.821 -3.567 -25.101 1.00 73.12 95 PRO A O 1
ATOM 749 N N . ARG A 1 96 ? 1.784 -3.869 -23.139 1.00 75.62 96 ARG A N 1
ATOM 750 C CA . ARG A 1 96 ? 1.077 -2.578 -23.079 1.00 75.62 96 ARG A CA 1
ATOM 751 C C . ARG A 1 96 ? 1.754 -1.528 -22.183 1.00 75.62 96 ARG A C 1
ATOM 753 O O . ARG A 1 96 ? 1.262 -0.403 -22.120 1.00 75.62 96 ARG A O 1
ATOM 760 N N . GLY A 1 97 ? 2.852 -1.876 -21.515 1.00 76.19 97 GLY A N 1
ATOM 761 C CA . GLY A 1 97 ? 3.614 -1.022 -20.605 1.00 76.19 97 GLY A CA 1
ATOM 762 C C . GLY A 1 97 ? 3.740 -1.597 -19.190 1.00 76.19 97 GLY A C 1
ATOM 763 O O . GLY A 1 97 ? 3.380 -2.743 -18.923 1.00 76.19 97 GLY A O 1
ATOM 764 N N . LEU A 1 98 ? 4.252 -0.770 -18.275 1.00 77.25 98 LEU A N 1
ATOM 765 C CA . LEU A 1 98 ? 4.420 -1.121 -16.865 1.00 77.25 98 LEU A CA 1
ATOM 766 C C . LEU A 1 98 ? 3.074 -1.195 -16.147 1.00 77.25 98 LEU A C 1
ATOM 768 O O . LEU A 1 98 ? 2.288 -0.241 -16.164 1.00 77.25 98 LEU A O 1
ATOM 772 N N . ILE A 1 99 ? 2.839 -2.315 -15.475 1.00 78.06 99 ILE A N 1
ATOM 773 C CA . ILE A 1 99 ? 1.669 -2.538 -14.636 1.00 78.06 99 ILE A CA 1
ATOM 774 C C . ILE A 1 99 ? 2.100 -2.489 -13.173 1.00 78.06 99 ILE A C 1
ATOM 776 O O . ILE A 1 99 ? 3.080 -3.114 -12.774 1.00 78.06 99 ILE A O 1
ATOM 780 N N . PHE A 1 100 ? 1.337 -1.736 -12.379 1.00 77.50 100 PHE A N 1
ATOM 781 C CA . PHE A 1 100 ? 1.509 -1.617 -10.936 1.00 77.50 100 PHE A CA 1
ATOM 782 C C . PHE A 1 100 ? 0.333 -2.294 -10.235 1.00 77.50 100 PHE A C 1
ATOM 784 O O . PHE A 1 100 ? -0.813 -1.864 -10.379 1.00 77.50 100 PHE A O 1
ATOM 791 N N . GLU A 1 101 ? 0.611 -3.316 -9.434 1.00 74.81 101 GLU A N 1
ATOM 792 C CA . GLU A 1 101 ? -0.375 -3.955 -8.566 1.00 74.81 101 GLU A CA 1
ATOM 793 C C . GLU A 1 101 ? -0.048 -3.680 -7.106 1.00 74.81 101 GLU A C 1
ATOM 795 O O . GLU A 1 101 ? 1.027 -4.006 -6.611 1.00 74.81 101 GLU A O 1
ATOM 800 N N . ALA A 1 102 ? -0.998 -3.076 -6.402 1.00 69.31 102 ALA A N 1
ATOM 801 C CA . ALA A 1 102 ? -0.876 -2.754 -4.995 1.00 69.31 102 ALA A CA 1
ATOM 802 C C . ALA A 1 102 ? -1.663 -3.768 -4.153 1.00 69.31 102 ALA A C 1
ATOM 804 O O . ALA A 1 102 ? -2.872 -3.912 -4.325 1.00 69.31 102 ALA A O 1
ATOM 805 N N . ASN A 1 103 ? -0.974 -4.420 -3.215 1.00 70.75 103 ASN A N 1
ATOM 806 C CA . ASN A 1 103 ? -1.467 -5.465 -2.318 1.00 70.75 103 ASN A CA 1
ATOM 807 C C . ASN A 1 103 ? -2.273 -6.546 -3.060 1.00 70.75 103 ASN A C 1
ATOM 809 O O . ASN A 1 103 ? -3.488 -6.659 -2.867 1.00 70.75 103 ASN A O 1
ATOM 813 N N . PRO A 1 104 ? -1.603 -7.289 -3.959 1.00 54.12 104 PRO A N 1
ATOM 814 C CA . PRO A 1 104 ? -2.237 -8.311 -4.775 1.00 54.12 104 PRO A CA 1
ATOM 815 C C . PRO A 1 104 ? -2.9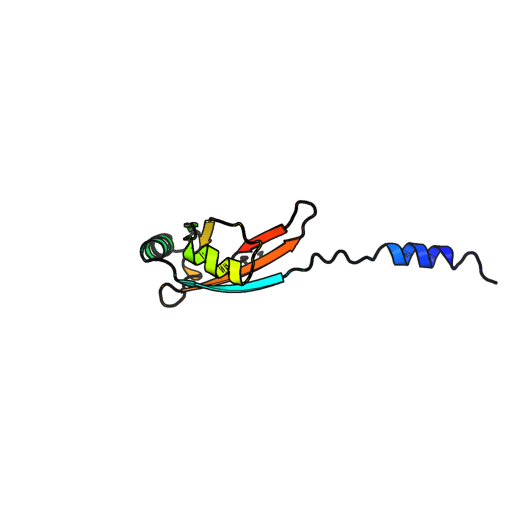00 -9.320 -3.844 1.00 54.12 104 PRO A C 1
ATOM 817 O O . PRO A 1 104 ? -2.234 -9.989 -3.051 1.00 54.12 104 PRO A O 1
ATOM 820 N N . GLN A 1 105 ? -4.230 -9.411 -3.906 1.00 48.44 105 GLN A N 1
ATOM 821 C CA . GLN A 1 105 ? -4.899 -10.540 -3.279 1.00 48.44 105 GLN A CA 1
ATOM 822 C C . GLN A 1 105 ? -4.322 -11.814 -3.906 1.00 48.44 105 GLN A C 1
ATOM 824 O O . GLN A 1 105 ? -4.136 -11.841 -5.126 1.00 48.44 105 GLN A O 1
ATOM 829 N N . PRO A 1 106 ? -4.029 -12.863 -3.115 1.00 34.62 106 PRO A N 1
ATOM 830 C CA . PRO A 1 106 ? -3.752 -14.159 -3.710 1.00 34.62 106 PRO A CA 1
ATOM 831 C C . PRO A 1 106 ? -4.931 -14.493 -4.629 1.00 34.62 106 PRO A C 1
ATOM 833 O O . PRO A 1 106 ? -6.085 -14.407 -4.199 1.00 34.62 106 PRO A O 1
ATOM 836 N N . SER A 1 107 ? -4.647 -14.783 -5.904 1.00 27.08 107 SER A N 1
ATOM 837 C CA . SER A 1 107 ? -5.685 -15.329 -6.779 1.00 27.08 107 SER A CA 1
ATOM 838 C C . SER A 1 107 ? -6.229 -16.603 -6.121 1.00 27.08 107 SER A C 1
ATOM 840 O O . SER A 1 107 ? -5.420 -17.374 -5.593 1.00 27.08 107 SER A O 1
ATOM 842 N N . PRO A 1 108 ? -7.561 -16.774 -6.075 1.00 33.72 108 PRO A N 1
ATOM 843 C CA . PRO A 1 108 ? -8.193 -17.960 -5.506 1.00 33.72 108 PRO A CA 1
ATOM 844 C C . PRO A 1 108 ? -7.778 -19.249 -6.221 1.00 33.72 108 PRO A C 1
ATOM 846 O O . PRO A 1 108 ? -7.444 -19.184 -7.427 1.00 33.72 108 PRO A O 1
#

Foldseek 3Di:
DDDVVPVVVVVVVVPPPPPPQPKDKDKAKDFADPVQLVQQVVCAQFWDKDFDDPVRVVRVCVVVVPDDDGIDTDHNVQCDPHRMGIWIWIWGADPVGIDIDTPDDPDD

Radius of gyration: 21.27 Å; Cα contacts (8 Å, |Δi|>4): 133; chains: 1; bounding box: 47×48×57 Å

Secondary structure (DSSP, 8-state):
--STTHHHHHHHHTS--------EEEEEEEE--HHHHHHHHHTTTSEEEEEPPHHHHHHHHHH-TT----EEEEEGGGB-SSSEEEEEEEEEEETTEEEEEES-PPP-

Mean predicted aligned error: 12.11 Å

pLDDT: mean 72.04, std 16.86, range [27.08, 90.44]

Sequence (108 aa):
MNVKRIFIVVFLLLILASAWAEEKSYEVTLTLTSEQLKSVKSGYGRSVAVKFTAAQLAAIREFVPEFNLTEMRLTSSLVGRGSKILLVIKVYEDPRGLIFEANPQPSP

Solvent-accessible surface area (backbone atoms only — not comparable to full-atom values): 6658 Å² total; per-residue (Å²): 136,89,69,81,73,58,63,60,57,58,60,60,63,68,71,66,73,74,79,66,55,69,72,43,78,44,84,45,81,43,74,50,50,76,66,55,42,50,51,24,55,73,36,64,85,33,71,29,81,42,70,61,49,74,68,55,50,50,60,48,32,76,80,38,70,82,69,76,82,58,62,45,72,40,40,34,84,56,45,50,101,69,46,41,30,76,41,38,36,37,35,34,57,50,103,91,45,83,44,79,40,68,56,72,71,79,80,129